Protein AF-A0A1I9GBI4-F1 (afdb_monomer_lite)

InterPro domains:
  IPR000242 Tyrosine-specific protein phosphatase, PTPase domain [PF00102] (25-73)
  IPR000242 Tyrosine-specific protein phosphatase, PTPase domain [PS50055] (1-73)
  IPR029021 Protein-tyrosine phosphatase-like [G3DSA:3.90.190.10] (1-73)
  IPR029021 Protein-tyrosine phosphatase-like [SSF52799] (2-73)
  IPR052782 Oocyte-to-zygote transition regulator [PTHR46163] (2-73)

pLDDT: mean 93.94, std 4.72, range [77.25, 98.44]

Structure (mmCIF, N/CA/C/O backbone):
data_AF-A0A1I9GBI4-F1
#
_entry.id   AF-A0A1I9GBI4-F1
#
loop_
_atom_site.group_PDB
_atom_site.id
_atom_site.type_symbol
_atom_site.label_atom_id
_atom_site.label_alt_id
_atom_site.label_comp_id
_atom_site.label_asym_id
_atom_site.label_entity_id
_atom_site.label_seq_id
_atom_site.pdbx_PDB_ins_code
_atom_site.Cartn_x
_atom_site.Cartn_y
_atom_site.Cartn_z
_atom_site.occupancy
_atom_site.B_iso_or_equiv
_atom_site.auth_seq_id
_atom_site.auth_comp_id
_atom_site.auth_asym_id
_atom_site.auth_atom_id
_atom_site.pdbx_PDB_model_num
ATOM 1 N N . MET A 1 1 ? 11.021 -5.334 -23.819 1.00 77.25 1 MET A N 1
ATOM 2 C CA . MET A 1 1 ? 10.777 -6.565 -23.023 1.00 77.25 1 MET A CA 1
ATOM 3 C C . MET A 1 1 ? 11.911 -6.925 -22.064 1.00 77.25 1 MET A C 1
ATOM 5 O O . MET A 1 1 ? 11.596 -7.520 -21.045 1.00 77.25 1 MET A O 1
ATOM 9 N N . LYS A 1 2 ? 13.187 -6.617 -22.364 1.00 94.44 2 LYS A N 1
ATOM 10 C CA . LYS A 1 2 ? 14.325 -6.935 -21.480 1.00 94.44 2 LYS A CA 1
ATOM 11 C C . LYS A 1 2 ? 14.199 -6.277 -20.093 1.00 94.44 2 LYS A C 1
ATOM 13 O O . LYS A 1 2 ? 14.124 -6.994 -19.108 1.00 94.44 2 LYS A O 1
ATOM 18 N N . GLU A 1 3 ? 14.022 -4.958 -20.054 1.00 95.88 3 GLU A N 1
ATOM 19 C CA . GLU A 1 3 ? 13.892 -4.177 -18.809 1.00 95.88 3 GLU A CA 1
ATOM 20 C C . GLU A 1 3 ? 12.765 -4.676 -17.886 1.00 95.88 3 GLU A C 1
ATOM 22 O O . GLU A 1 3 ? 12.977 -4.910 -16.703 1.00 95.88 3 GLU A O 1
ATOM 27 N N . PHE A 1 4 ? 11.571 -4.936 -18.433 1.00 95.00 4 PHE A N 1
ATOM 28 C CA . PHE A 1 4 ? 10.451 -5.482 -17.654 1.00 95.00 4 PHE A CA 1
ATOM 29 C C . PHE A 1 4 ? 10.790 -6.818 -16.969 1.00 95.00 4 PHE A C 1
ATOM 31 O O . PHE A 1 4 ? 10.374 -7.054 -15.836 1.00 95.00 4 PHE A O 1
ATOM 38 N N . LYS A 1 5 ? 11.531 -7.705 -17.651 1.00 95.31 5 LYS A N 1
ATOM 39 C CA . LYS A 1 5 ? 11.931 -9.001 -17.082 1.00 95.31 5 LYS A CA 1
ATOM 40 C C . LYS A 1 5 ? 12.931 -8.820 -15.944 1.00 95.31 5 LYS A C 1
ATOM 42 O O . LYS A 1 5 ? 12.742 -9.425 -14.898 1.00 95.31 5 LYS A O 1
ATOM 47 N N . GLU A 1 6 ? 13.916 -7.945 -16.126 1.00 96.19 6 GLU A N 1
ATOM 48 C CA . GLU A 1 6 ? 14.926 -7.639 -15.106 1.00 96.19 6 GLU A CA 1
ATOM 49 C C . GLU A 1 6 ? 14.280 -7.083 -13.830 1.00 96.19 6 GLU A C 1
ATOM 51 O O . GLU A 1 6 ? 14.533 -7.595 -12.742 1.00 96.19 6 GLU A O 1
ATOM 56 N N . ILE A 1 7 ? 13.363 -6.114 -13.962 1.00 94.12 7 ILE A N 1
ATOM 57 C CA . ILE A 1 7 ? 12.630 -5.548 -12.816 1.00 94.12 7 ILE A CA 1
ATOM 58 C C . ILE A 1 7 ? 11.823 -6.633 -12.099 1.00 94.12 7 ILE A C 1
ATOM 60 O O . ILE A 1 7 ? 11.804 -6.689 -10.869 1.00 94.12 7 ILE A O 1
ATOM 64 N N . ARG A 1 8 ? 11.149 -7.506 -12.856 1.00 92.62 8 ARG A N 1
ATOM 65 C CA . ARG A 1 8 ? 10.364 -8.605 -12.287 1.00 92.62 8 ARG A CA 1
ATOM 66 C C . ARG A 1 8 ? 11.240 -9.582 -11.500 1.00 92.62 8 ARG A C 1
ATOM 68 O O . ARG A 1 8 ? 10.805 -10.041 -10.451 1.00 92.62 8 ARG A O 1
ATOM 75 N N . GLU A 1 9 ? 12.428 -9.904 -12.003 1.00 93.81 9 GLU A N 1
ATOM 76 C CA . GLU A 1 9 ? 13.377 -10.821 -11.360 1.00 93.81 9 GLU A CA 1
ATOM 77 C C . GLU A 1 9 ? 14.013 -10.221 -10.100 1.00 93.81 9 GLU A C 1
ATOM 79 O O . GLU A 1 9 ? 14.240 -10.944 -9.133 1.00 93.81 9 GLU A O 1
ATOM 84 N N . SER A 1 10 ? 14.260 -8.908 -10.079 1.00 93.94 10 SER A N 1
ATOM 85 C CA . SER A 1 10 ? 14.800 -8.215 -8.902 1.00 93.94 10 SER A CA 1
ATOM 86 C C . SER A 1 10 ? 13.747 -7.862 -7.846 1.00 93.94 10 SER A C 1
ATOM 88 O O . SER A 1 10 ? 14.101 -7.483 -6.731 1.00 93.94 10 SER A O 1
ATOM 90 N N . SER A 1 11 ? 12.460 -7.916 -8.196 1.00 91.69 11 SER A N 1
ATOM 91 C CA . SER A 1 11 ? 11.356 -7.575 -7.294 1.00 91.69 11 SER A CA 1
ATOM 92 C C . SER A 1 11 ? 11.052 -8.708 -6.317 1.00 91.69 11 SER A C 1
ATOM 94 O O . SER A 1 11 ? 11.165 -9.887 -6.650 1.00 91.69 11 SER A O 1
ATOM 96 N N . ILE A 1 12 ? 10.582 -8.352 -5.121 1.00 90.94 12 ILE A N 1
ATOM 97 C CA . ILE A 1 12 ? 10.122 -9.336 -4.137 1.00 90.94 12 ILE A CA 1
ATOM 98 C C . ILE A 1 12 ? 8.878 -10.049 -4.699 1.00 90.94 12 ILE A C 1
ATOM 100 O O . ILE A 1 12 ? 7.903 -9.380 -5.057 1.00 90.94 12 ILE A O 1
ATOM 104 N N . PRO A 1 13 ? 8.872 -11.393 -4.784 1.00 90.75 13 PRO A N 1
ATOM 105 C CA . PRO A 1 13 ? 7.710 -12.135 -5.248 1.00 90.75 13 PRO A CA 1
ATOM 106 C C . PRO A 1 13 ? 6.483 -11.878 -4.358 1.00 90.75 13 PRO A C 1
ATOM 108 O O . PRO A 1 13 ? 6.609 -11.931 -3.132 1.00 90.75 13 PRO A O 1
ATOM 111 N N . PRO A 1 14 ? 5.270 -11.720 -4.926 1.00 85.88 14 PRO A N 1
ATOM 112 C CA . PRO A 1 14 ? 4.056 -11.496 -4.135 1.00 85.88 14 PRO A CA 1
ATOM 113 C C . PRO A 1 14 ? 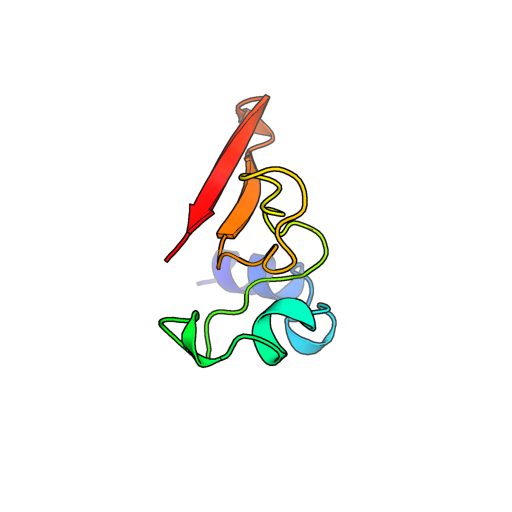3.781 -12.575 -3.080 1.00 85.88 14 PRO A C 1
AT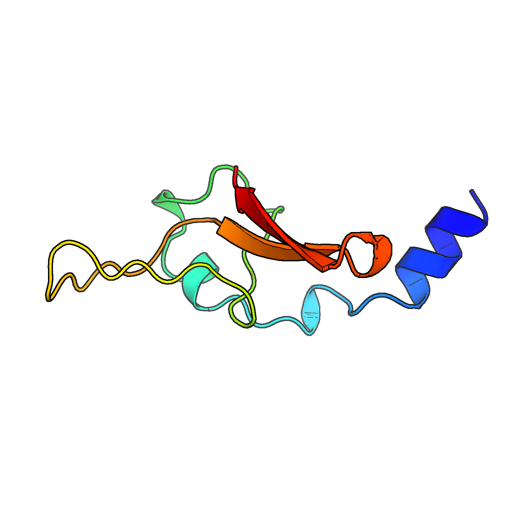OM 115 O O . PRO A 1 14 ? 3.180 -12.291 -2.052 1.00 85.88 14 PRO A O 1
ATOM 118 N N . SER A 1 15 ? 4.242 -13.810 -3.307 1.00 88.06 15 SER A N 1
ATOM 119 C CA . SER A 1 15 ? 4.102 -14.926 -2.364 1.00 88.06 15 SER A CA 1
ATOM 120 C C . SER A 1 15 ? 4.904 -14.759 -1.071 1.00 88.06 15 SER A C 1
ATOM 122 O O . SER A 1 15 ? 4.632 -15.463 -0.106 1.00 88.06 15 SER A O 1
ATOM 124 N N . GLN A 1 16 ? 5.910 -13.881 -1.059 1.00 92.44 16 GLN A N 1
ATOM 125 C CA . GLN A 1 16 ? 6.730 -13.589 0.120 1.00 92.44 16 GLN A CA 1
ATOM 126 C C . GLN A 1 16 ? 6.218 -12.373 0.902 1.00 92.44 16 GLN A C 1
ATOM 128 O O . GLN A 1 16 ? 6.682 -12.122 2.012 1.00 92.44 16 GLN A O 1
ATOM 133 N N . LEU A 1 17 ? 5.265 -11.624 0.344 1.00 94.31 17 LEU A N 1
ATOM 134 C CA . LEU A 1 17 ? 4.715 -10.431 0.971 1.00 94.31 17 LEU A CA 1
ATOM 135 C C . LEU A 1 17 ? 3.558 -10.806 1.897 1.00 94.31 17 LEU A C 1
ATOM 137 O O . LEU A 1 17 ? 2.678 -11.600 1.554 1.00 94.31 17 LEU A O 1
ATOM 141 N N . VAL A 1 18 ? 3.544 -10.203 3.083 1.00 97.19 18 VAL A N 1
ATOM 142 C CA . VAL A 1 18 ? 2.462 -10.386 4.052 1.00 97.19 18 VAL A CA 1
ATOM 143 C C . VAL A 1 18 ? 1.279 -9.502 3.647 1.00 97.19 18 VAL A C 1
ATOM 145 O O . VAL A 1 18 ? 1.455 -8.320 3.362 1.00 97.19 18 VAL A O 1
ATOM 148 N N . LYS A 1 19 ? 0.070 -10.073 3.616 1.00 96.44 19 LYS A N 1
ATOM 149 C CA . LYS A 1 19 ? -1.179 -9.391 3.220 1.00 96.44 19 LYS A CA 1
ATOM 150 C C . LYS A 1 19 ? -2.350 -9.730 4.153 1.00 96.44 19 LYS A C 1
ATOM 152 O O . LYS A 1 19 ? -3.497 -9.871 3.736 1.00 96.44 19 LYS A O 1
ATOM 157 N N . THR A 1 20 ? -2.063 -9.907 5.439 1.00 97.38 20 THR A 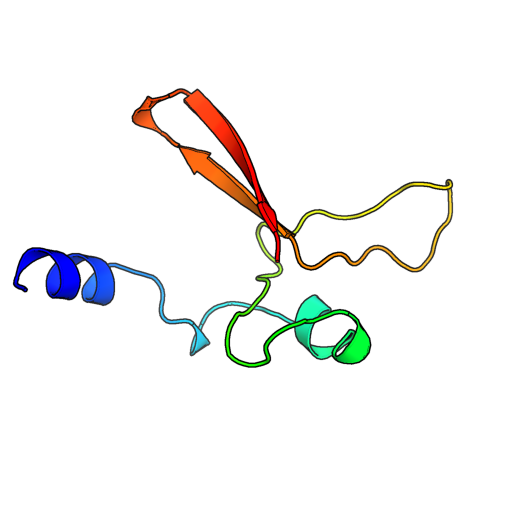N 1
ATOM 158 C CA . THR A 1 20 ? -3.037 -10.363 6.440 1.00 97.38 20 THR A CA 1
ATOM 159 C C . THR A 1 20 ? -4.222 -9.409 6.544 1.00 97.38 20 THR A C 1
ATOM 161 O O . THR A 1 20 ? -5.358 -9.854 6.699 1.00 97.38 20 THR A O 1
ATOM 164 N N . ALA A 1 21 ? -3.981 -8.095 6.472 1.00 97.12 21 ALA A N 1
ATOM 165 C CA . ALA A 1 21 ? -5.051 -7.109 6.560 1.00 97.12 21 ALA A CA 1
ATOM 166 C C . ALA A 1 21 ? -5.950 -7.136 5.312 1.00 97.12 21 ALA A C 1
ATOM 168 O O . ALA A 1 21 ? -7.172 -7.058 5.444 1.00 97.12 21 ALA A O 1
ATOM 169 N N . PHE A 1 22 ? -5.361 -7.325 4.127 1.00 97.69 22 PHE A N 1
ATOM 170 C CA . PHE A 1 22 ? -6.091 -7.523 2.872 1.00 97.69 22 PHE A CA 1
ATOM 171 C C . PHE A 1 22 ? -6.970 -8.778 2.921 1.00 97.69 22 PHE A C 1
ATOM 173 O O . PHE A 1 22 ? -8.165 -8.692 2.641 1.00 97.69 22 PHE A O 1
ATOM 180 N N . ASP A 1 23 ? -6.414 -9.914 3.357 1.00 97.12 23 ASP A N 1
ATOM 181 C CA . ASP A 1 23 ? -7.133 -11.193 3.444 1.00 97.12 23 ASP A CA 1
ATOM 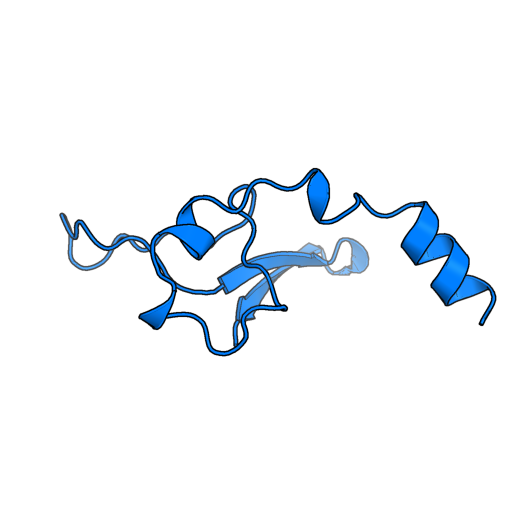182 C C . ASP A 1 23 ? -8.298 -11.142 4.460 1.00 97.12 23 ASP A C 1
ATOM 184 O O . ASP A 1 23 ? -9.314 -11.812 4.277 1.00 97.12 23 ASP A O 1
ATOM 188 N N . LYS A 1 24 ? -8.186 -10.318 5.513 1.00 97.56 24 LYS A N 1
ATOM 189 C CA . LYS A 1 24 ? -9.242 -10.099 6.522 1.00 97.56 24 LYS A CA 1
ATOM 190 C C . LYS A 1 24 ? -10.364 -9.156 6.074 1.00 97.56 24 LYS A C 1
ATOM 192 O O . LYS A 1 24 ? -11.408 -9.145 6.719 1.00 97.56 24 LYS A O 1
ATOM 197 N N . ASN A 1 25 ? -10.159 -8.364 5.020 1.00 97.25 25 ASN A N 1
ATOM 198 C CA . ASN A 1 25 ? -11.108 -7.344 4.555 1.00 97.25 25 ASN A CA 1
ATOM 199 C C . ASN A 1 25 ? -11.481 -7.525 3.064 1.00 97.25 25 ASN A C 1
ATOM 201 O O . ASN A 1 25 ? -11.351 -6.578 2.283 1.00 97.25 25 ASN A O 1
ATOM 205 N N . PRO A 1 26 ? -11.928 -8.720 2.626 1.00 97.00 26 PRO A N 1
ATOM 206 C CA . PRO A 1 26 ? -12.165 -9.013 1.209 1.00 97.00 26 PRO A CA 1
ATOM 207 C C . PRO A 1 26 ? -13.265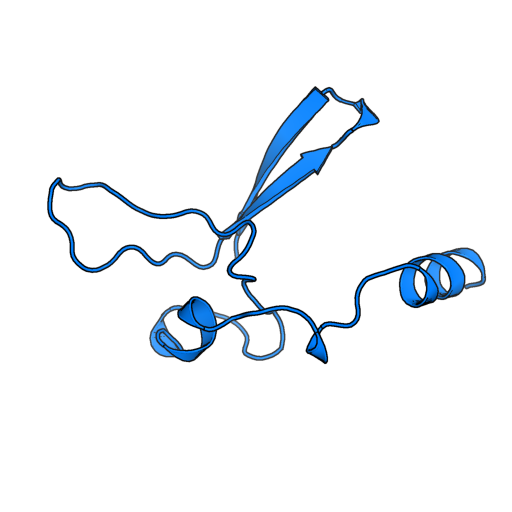 -8.150 0.574 1.00 97.00 26 PRO A C 1
ATOM 209 O O . PRO A 1 26 ? -13.249 -7.933 -0.633 1.00 97.00 26 PRO A O 1
ATOM 212 N N . ASP A 1 27 ? -14.207 -7.654 1.374 1.00 97.62 27 ASP A N 1
ATOM 213 C CA . ASP A 1 27 ? -15.304 -6.762 0.989 1.00 97.62 27 ASP A CA 1
ATOM 214 C C . ASP A 1 27 ? -14.844 -5.328 0.679 1.00 97.62 27 ASP A C 1
ATOM 216 O O . ASP A 1 27 ? -15.535 -4.597 -0.029 1.00 97.62 27 ASP A O 1
ATOM 220 N N . LYS A 1 28 ? -13.664 -4.929 1.167 1.00 97.44 28 LYS A N 1
ATOM 221 C CA . LYS A 1 28 ? -13.090 -3.588 0.959 1.00 97.44 28 LYS A CA 1
ATOM 222 C C . LYS A 1 28 ? -12.087 -3.539 -0.197 1.00 97.44 28 LYS A C 1
ATOM 224 O O . LYS A 1 28 ? -11.537 -2.475 -0.488 1.00 97.44 28 LYS A O 1
ATOM 229 N N . ASN A 1 29 ? -11.887 -4.663 -0.884 1.00 97.88 29 ASN A N 1
ATOM 230 C CA . ASN A 1 29 ? -10.931 -4.814 -1.976 1.00 97.88 29 ASN A CA 1
ATOM 231 C C . ASN A 1 29 ? -11.666 -4.853 -3.317 1.00 97.88 29 ASN A C 1
ATOM 233 O O . ASN A 1 29 ? -12.534 -5.698 -3.526 1.00 97.88 29 ASN A O 1
ATOM 237 N N . ARG A 1 30 ? -11.295 -3.971 -4.254 1.00 98.06 30 ARG A N 1
ATOM 238 C CA . ARG A 1 30 ? -11.911 -3.938 -5.593 1.00 98.06 30 ARG A CA 1
ATOM 239 C C . ARG A 1 30 ? -11.533 -5.165 -6.429 1.00 98.06 30 ARG A C 1
ATOM 241 O O . ARG A 1 30 ? -12.378 -5.706 -7.137 1.00 98.06 30 ARG A O 1
ATOM 248 N N . TYR A 1 31 ? -10.279 -5.607 -6.336 1.00 97.31 31 TYR A N 1
ATOM 249 C CA . TYR A 1 31 ? -9.738 -6.726 -7.108 1.00 97.31 31 TYR A CA 1
ATOM 250 C C . TYR A 1 31 ? -8.961 -7.690 -6.209 1.00 97.31 31 TYR A C 1
ATOM 252 O O . TYR A 1 31 ? -8.232 -7.268 -5.313 1.00 97.31 31 TYR A O 1
ATOM 260 N N . ARG A 1 32 ? -9.119 -8.998 -6.444 1.00 92.94 32 ARG A N 1
ATOM 261 C CA . ARG A 1 32 ? -8.486 -10.050 -5.626 1.00 92.94 32 ARG A CA 1
ATOM 262 C C . ARG A 1 32 ? -7.021 -10.284 -5.974 1.00 92.94 32 ARG A C 1
ATOM 264 O O . ARG A 1 32 ? -6.291 -10.803 -5.143 1.00 92.94 32 ARG A O 1
ATOM 271 N N . ASP A 1 33 ? -6.620 -9.945 -7.189 1.00 93.25 33 ASP A N 1
ATOM 272 C CA . ASP A 1 33 ? -5.274 -10.111 -7.738 1.00 93.25 33 ASP A CA 1
ATOM 273 C C . ASP A 1 33 ? -4.380 -8.876 -7.536 1.00 93.25 33 ASP A C 1
ATOM 275 O O . ASP A 1 33 ? -3.184 -8.933 -7.815 1.00 93.25 33 ASP A O 1
ATOM 279 N N . VAL A 1 34 ? -4.928 -7.786 -6.987 1.00 95.19 34 VAL A N 1
ATOM 280 C CA . VAL A 1 34 ? -4.176 -6.589 -6.590 1.00 95.19 34 VAL A CA 1
ATOM 281 C C . VAL A 1 34 ? -4.081 -6.547 -5.068 1.00 95.19 34 VAL A C 1
ATOM 283 O O . VAL A 1 34 ? -5.012 -6.127 -4.382 1.00 95.19 34 VAL A O 1
ATOM 286 N N . PHE A 1 35 ? -2.957 -7.011 -4.525 1.00 95.25 35 PHE A N 1
ATOM 287 C CA . PHE A 1 35 ? -2.761 -7.113 -3.079 1.00 95.25 35 PHE A CA 1
ATOM 288 C C . PHE A 1 35 ? -2.426 -5.764 -2.434 1.00 95.25 35 PHE A C 1
ATOM 290 O O . PHE A 1 35 ? -1.639 -4.988 -2.971 1.00 95.25 35 PHE A O 1
ATOM 297 N N . CYS A 1 36 ? -2.971 -5.535 -1.238 1.00 97.44 36 CYS A N 1
ATOM 298 C CA . CYS A 1 36 ? -2.489 -4.518 -0.303 1.00 97.44 36 CYS A CA 1
ATOM 299 C C . CYS A 1 36 ? -1.546 -5.199 0.696 1.00 97.44 36 CYS A C 1
ATOM 301 O O . CYS A 1 36 ? -1.965 -6.115 1.410 1.00 97.44 36 CYS A O 1
ATOM 303 N N . VAL A 1 37 ? -0.275 -4.798 0.710 1.00 97.25 37 VAL A N 1
ATOM 304 C CA . VAL A 1 37 ? 0.752 -5.438 1.550 1.00 97.25 37 VAL A CA 1
ATOM 305 C C . VAL A 1 37 ? 0.826 -4.787 2.924 1.00 97.25 37 VAL A C 1
ATOM 307 O O . VAL A 1 37 ? 0.747 -3.566 3.042 1.00 97.25 37 VAL A O 1
ATOM 310 N N . ASP A 1 38 ? 0.997 -5.596 3.965 1.00 97.31 38 ASP A N 1
ATOM 311 C CA . ASP A 1 38 ? 0.927 -5.137 5.354 1.00 97.31 38 ASP A CA 1
ATOM 312 C C . ASP A 1 38 ? 2.077 -4.184 5.715 1.00 97.31 38 ASP A C 1
ATOM 314 O O . ASP A 1 38 ? 1.871 -3.265 6.504 1.00 97.31 38 ASP A O 1
ATOM 318 N N . GLU A 1 39 ? 3.264 -4.376 5.127 1.00 96.81 39 GLU A N 1
ATOM 319 C CA . GLU A 1 39 ? 4.482 -3.614 5.449 1.00 96.81 39 GLU A CA 1
ATOM 320 C C . GLU A 1 39 ? 4.322 -2.106 5.219 1.00 96.81 39 GLU A C 1
ATOM 322 O O . GLU A 1 39 ? 4.778 -1.298 6.025 1.00 96.81 39 GLU A O 1
ATOM 327 N N . THR A 1 40 ? 3.647 -1.720 4.135 1.00 97.19 40 THR A N 1
ATOM 328 C CA . THR A 1 40 ? 3.515 -0.313 3.730 1.00 97.19 40 THR A CA 1
ATOM 329 C C . THR A 1 40 ? 2.071 0.168 3.704 1.00 97.19 40 THR A C 1
ATOM 331 O O . THR A 1 40 ? 1.803 1.245 3.169 1.00 97.19 40 THR A O 1
ATOM 334 N N . ARG A 1 41 ? 1.112 -0.601 4.237 1.00 97.88 41 ARG A N 1
ATOM 335 C CA . ARG A 1 41 ? -0.303 -0.206 4.193 1.00 97.88 41 ARG A CA 1
ATOM 336 C C . ARG A 1 41 ? -0.541 1.104 4.938 1.00 97.88 41 ARG A C 1
ATOM 338 O O . ARG A 1 41 ? 0.087 1.397 5.958 1.00 97.88 41 ARG A O 1
ATOM 345 N N . VAL A 1 42 ? -1.517 1.867 4.472 1.00 98.00 42 VAL A N 1
ATOM 346 C CA . VAL A 1 42 ? -2.044 3.004 5.225 1.00 98.00 42 VAL A CA 1
ATOM 347 C C . VAL A 1 42 ? -2.935 2.467 6.349 1.00 98.00 42 VAL A C 1
ATOM 349 O O . VAL A 1 42 ? -3.892 1.737 6.100 1.00 98.00 42 VAL A O 1
ATOM 352 N N . VAL A 1 43 ? -2.615 2.822 7.594 1.00 96.62 43 VAL A N 1
ATOM 353 C CA . VAL A 1 43 ? -3.382 2.427 8.785 1.00 96.62 43 VAL A CA 1
ATOM 354 C C . VAL A 1 43 ? -4.302 3.577 9.184 1.00 96.62 43 VAL A C 1
ATOM 356 O O . VAL A 1 43 ? -3.825 4.660 9.527 1.00 96.62 43 VAL A O 1
ATOM 359 N N . LEU A 1 44 ? -5.617 3.359 9.135 1.00 95.62 44 LEU A N 1
ATOM 360 C CA . LEU A 1 44 ? -6.591 4.369 9.551 1.00 95.62 44 LEU A CA 1
ATOM 361 C C . LEU A 1 44 ? -6.646 4.474 11.078 1.00 95.62 44 LEU A C 1
ATOM 363 O O . LEU A 1 44 ? -6.654 3.469 11.783 1.00 95.62 44 LEU A O 1
ATOM 367 N N . ASN A 1 45 ? -6.730 5.701 11.590 1.00 92.56 45 ASN A N 1
ATOM 368 C CA . ASN A 1 45 ? -6.808 5.986 13.028 1.00 92.56 45 ASN A CA 1
ATOM 369 C C . ASN A 1 45 ? -7.919 6.986 13.405 1.00 92.56 45 ASN A C 1
ATOM 371 O O . ASN A 1 45 ? -8.027 7.375 14.570 1.00 92.56 45 ASN A O 1
ATOM 375 N N . TYR A 1 46 ? -8.741 7.397 12.433 1.00 88.62 46 TYR A N 1
ATOM 376 C CA . TYR A 1 46 ? -9.852 8.326 12.617 1.00 88.62 46 TYR A CA 1
ATOM 377 C C . TYR A 1 46 ? -11.192 7.631 12.318 1.00 88.62 46 TYR A C 1
ATOM 379 O O . TYR A 1 46 ? -11.289 6.940 11.302 1.00 88.62 46 TYR A O 1
ATOM 387 N N . PRO A 1 47 ? -12.240 7.833 13.135 1.00 90.12 47 PRO A N 1
ATOM 388 C CA . PRO A 1 47 ? -12.247 8.557 14.409 1.00 90.12 47 PRO A CA 1
ATOM 389 C C . PRO A 1 47 ? -11.422 7.829 15.483 1.00 90.12 47 PRO A C 1
ATOM 391 O O . PRO A 1 47 ? -11.113 6.643 15.350 1.00 90.12 47 PRO A O 1
ATOM 394 N N . SER A 1 48 ? -11.050 8.540 16.552 1.00 82.88 48 SER A N 1
ATOM 395 C CA . SER A 1 48 ? -10.265 7.943 17.636 1.00 82.88 48 SER A CA 1
ATOM 396 C C . SER A 1 48 ? -10.980 6.706 18.203 1.00 82.88 48 SER A C 1
ATOM 398 O O . SER A 1 48 ? -12.185 6.729 18.443 1.00 82.88 48 SER A O 1
ATOM 400 N N . LYS A 1 49 ? -10.223 5.616 18.409 1.00 79.06 49 LYS A N 1
ATOM 401 C CA . LYS A 1 49 ? -10.706 4.289 18.854 1.00 79.06 49 LYS A CA 1
ATOM 402 C C . LYS A 1 49 ? -11.517 3.479 17.826 1.00 79.06 49 LYS A C 1
ATOM 404 O O . LYS A 1 49 ? -12.187 2.525 18.220 1.00 79.06 49 LYS A O 1
ATOM 409 N N . THR A 1 50 ? -11.447 3.795 16.530 1.00 83.38 50 THR A N 1
ATOM 410 C CA . THR A 1 50 ? -11.956 2.870 15.501 1.00 83.38 50 THR A CA 1
ATOM 411 C C . THR A 1 50 ? -11.213 1.531 15.559 1.00 83.38 50 THR A C 1
ATOM 413 O O . THR A 1 50 ? -9.990 1.491 15.678 1.00 83.38 50 THR A O 1
ATOM 416 N N . THR A 1 51 ? -11.953 0.425 15.476 1.00 87.38 51 THR A N 1
ATOM 417 C CA . THR A 1 51 ? -11.383 -0.925 15.326 1.00 87.38 51 THR A CA 1
ATOM 418 C C . THR A 1 51 ? -11.127 -1.278 13.864 1.00 87.38 51 THR A C 1
ATOM 420 O O . THR A 1 51 ? -10.447 -2.259 13.578 1.00 87.38 51 THR A O 1
ATOM 423 N N . ASN A 1 52 ? -11.698 -0.503 12.938 1.00 90.69 52 ASN A N 1
ATOM 424 C CA . ASN A 1 52 ? -11.491 -0.663 11.511 1.00 90.69 52 ASN A CA 1
ATOM 425 C C . ASN A 1 52 ? -10.358 0.262 11.068 1.00 90.69 52 ASN A C 1
ATOM 427 O O . ASN A 1 52 ? -10.571 1.459 10.872 1.00 90.69 52 ASN A O 1
ATOM 431 N N . ASP A 1 53 ? -9.170 -0.314 10.929 1.00 95.81 53 ASP A N 1
ATOM 432 C CA . ASP A 1 53 ? -7.935 0.378 10.566 1.00 95.81 53 ASP A CA 1
ATOM 433 C C . ASP A 1 53 ? -7.546 0.169 9.090 1.00 95.81 53 ASP A C 1
ATOM 435 O O . ASP A 1 53 ? -6.457 0.572 8.671 1.00 95.81 53 ASP A O 1
ATOM 439 N N . TYR A 1 54 ? -8.412 -0.483 8.305 1.00 97.50 54 TYR A N 1
ATOM 440 C CA . TYR A 1 54 ? -8.093 -0.947 6.960 1.00 97.50 54 TYR A CA 1
ATOM 441 C C . TYR A 1 54 ? -8.686 -0.064 5.861 1.00 97.50 54 TYR A C 1
ATOM 443 O O . TYR A 1 54 ? -9.897 0.165 5.798 1.00 97.50 54 TYR A O 1
ATOM 451 N N . ILE A 1 55 ? -7.816 0.323 4.934 1.00 98.12 55 ILE A N 1
ATOM 452 C CA . ILE A 1 55 ? -8.133 0.809 3.594 1.00 98.12 55 ILE A CA 1
ATOM 453 C C . ILE A 1 55 ? -7.180 0.120 2.608 1.00 98.12 55 ILE A C 1
ATOM 455 O O . ILE A 1 55 ? -6.025 -0.147 2.951 1.00 98.12 55 ILE A O 1
ATOM 459 N N . HIS A 1 56 ? -7.640 -0.185 1.390 1.00 98.31 56 HIS A N 1
ATOM 460 C C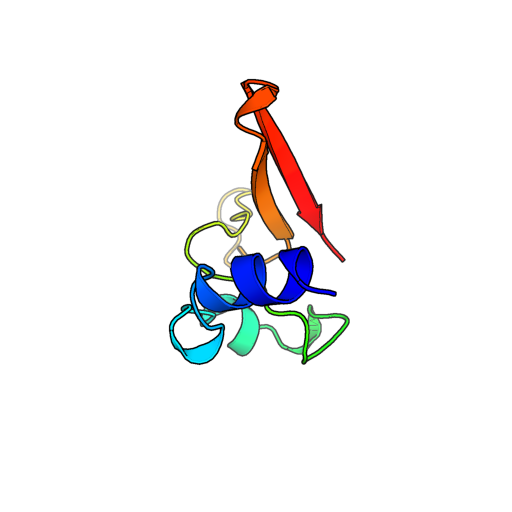A . HIS A 1 56 ? -6.772 -0.717 0.332 1.00 98.31 56 HIS A CA 1
ATOM 461 C C . HIS A 1 56 ? -5.899 0.411 -0.232 1.00 98.31 56 HIS A C 1
ATOM 463 O O . HIS A 1 56 ? -6.231 1.066 -1.224 1.00 98.31 56 HIS A O 1
ATOM 469 N N . ALA A 1 57 ? -4.829 0.718 0.495 1.00 98.44 57 ALA A N 1
ATOM 470 C CA . ALA A 1 57 ? -3.873 1.741 0.130 1.00 98.44 57 ALA A CA 1
ATOM 471 C C . ALA A 1 57 ? -2.491 1.441 0.719 1.00 98.44 57 ALA A C 1
ATOM 473 O O . ALA A 1 57 ? -2.380 1.025 1.874 1.00 98.44 57 ALA A O 1
ATOM 474 N N . ASN A 1 58 ? -1.442 1.724 -0.050 1.00 98.19 58 ASN A N 1
ATOM 475 C CA . ASN A 1 58 ? -0.047 1.571 0.355 1.00 98.19 58 ASN A CA 1
ATOM 476 C C . ASN A 1 58 ? 0.722 2.885 0.181 1.00 98.19 58 ASN A C 1
ATOM 478 O O . ASN A 1 58 ? 0.487 3.644 -0.763 1.00 98.19 58 ASN A O 1
ATOM 482 N N . TRP A 1 59 ? 1.668 3.133 1.083 1.00 97.88 59 TRP A N 1
ATOM 483 C CA . TRP A 1 59 ? 2.679 4.169 0.930 1.00 97.88 59 TRP A CA 1
ATOM 484 C C . TRP A 1 59 ? 3.717 3.738 -0.106 1.00 97.88 59 TRP A C 1
ATOM 486 O O . TRP A 1 59 ? 4.263 2.638 -0.022 1.00 97.88 59 TRP A O 1
ATOM 496 N N . VAL A 1 60 ? 4.009 4.620 -1.060 1.00 96.00 60 VAL A N 1
ATOM 497 C CA . VAL A 1 60 ? 5.017 4.400 -2.102 1.00 96.00 60 VAL A CA 1
ATOM 498 C C . VAL A 1 60 ? 6.020 5.545 -2.085 1.00 96.00 60 VAL A C 1
ATOM 500 O O . VAL A 1 60 ? 5.650 6.712 -2.227 1.00 96.00 60 VAL A O 1
ATOM 503 N N . ASP A 1 61 ? 7.293 5.197 -1.916 1.00 94.25 61 ASP A N 1
ATOM 504 C CA . ASP A 1 61 ? 8.406 6.141 -1.934 1.00 94.25 61 ASP A CA 1
ATOM 505 C C . ASP A 1 61 ? 8.973 6.287 -3.345 1.00 94.25 61 ASP A C 1
ATOM 507 O O . ASP A 1 61 ? 9.383 5.313 -3.976 1.00 94.25 61 ASP A O 1
ATOM 511 N N . VAL A 1 62 ? 9.051 7.526 -3.829 1.00 92.12 62 VAL A N 1
ATOM 512 C CA . VAL A 1 62 ? 9.725 7.852 -5.088 1.00 92.12 62 VAL A CA 1
ATOM 513 C C . VAL A 1 62 ? 11.077 8.464 -4.748 1.00 92.12 62 VAL A C 1
ATOM 515 O O . VAL A 1 62 ? 11.201 9.667 -4.504 1.00 92.12 62 VAL A O 1
ATOM 518 N N . VAL A 1 63 ? 12.104 7.609 -4.719 1.00 84.75 63 VAL A N 1
ATOM 519 C CA . VAL A 1 63 ? 13.474 7.949 -4.283 1.00 84.75 63 VAL A CA 1
ATOM 520 C C . VAL A 1 63 ? 14.028 9.174 -5.017 1.00 84.75 63 VAL A C 1
ATOM 522 O O . VAL A 1 63 ? 14.641 10.040 -4.395 1.00 84.75 63 VAL A O 1
ATOM 525 N N . SER A 1 64 ? 13.764 9.295 -6.320 1.00 89.50 64 SER A N 1
ATOM 526 C CA . SER A 1 64 ? 14.231 10.416 -7.146 1.00 89.50 64 SER A CA 1
ATOM 527 C C . SER A 1 64 ? 13.607 11.764 -6.772 1.00 89.50 64 SER A C 1
ATOM 529 O O . SER A 1 64 ? 14.228 12.800 -6.994 1.00 89.50 64 SER A O 1
ATOM 531 N N . MET A 1 65 ? 12.407 11.764 -6.188 1.00 86.19 65 MET A N 1
ATOM 532 C CA . MET A 1 65 ? 11.649 12.976 -5.864 1.00 86.19 65 MET A CA 1
ATOM 533 C C . MET A 1 65 ? 11.658 13.308 -4.367 1.00 86.19 65 MET A C 1
ATOM 535 O O . MET A 1 65 ? 11.142 14.354 -3.983 1.00 86.19 65 MET A O 1
ATOM 539 N N . LYS A 1 66 ? 12.235 12.445 -3.512 1.00 87.81 66 LYS A N 1
ATOM 540 C CA . LYS A 1 66 ? 12.151 12.541 -2.036 1.00 87.81 66 LYS A CA 1
ATOM 541 C C . LYS A 1 66 ? 10.712 12.756 -1.541 1.00 87.81 66 LYS A C 1
ATOM 543 O O . LYS A 1 66 ? 10.479 13.426 -0.537 1.00 87.81 66 LYS A O 1
ATOM 548 N N . GLN A 1 67 ? 9.752 12.204 -2.276 1.00 90.75 67 GLN A N 1
ATOM 549 C CA . GLN A 1 67 ? 8.325 12.334 -2.025 1.00 90.75 67 GLN A CA 1
ATOM 550 C C . GLN A 1 67 ? 7.713 10.956 -1.820 1.00 90.75 67 GLN A C 1
ATOM 552 O O . GLN A 1 67 ? 8.151 9.964 -2.408 1.00 90.75 67 GLN A O 1
ATOM 557 N N . ARG A 1 68 ? 6.678 10.932 -0.984 1.00 94.38 68 ARG A N 1
ATOM 558 C CA . ARG A 1 68 ? 5.898 9.747 -0.657 1.00 94.38 68 ARG A CA 1
ATOM 559 C C . ARG A 1 68 ? 4.462 9.962 -1.103 1.00 94.38 68 ARG A C 1
ATOM 561 O O . ARG A 1 68 ? 3.884 11.017 -0.846 1.00 94.38 68 ARG A O 1
ATOM 568 N N . PHE A 1 69 ? 3.892 8.946 -1.731 1.00 97.00 69 PHE A N 1
ATOM 569 C CA . PHE A 1 69 ? 2.531 8.959 -2.248 1.00 97.00 69 PHE A CA 1
ATOM 570 C C . PHE A 1 69 ? 1.693 7.872 -1.585 1.00 97.00 69 PHE A C 1
ATOM 572 O O . PHE A 1 69 ? 2.223 6.881 -1.084 1.00 97.00 69 PHE A O 1
ATOM 579 N N . ILE A 1 70 ? 0.377 8.066 -1.606 1.00 97.94 70 ILE A N 1
ATOM 580 C CA . ILE A 1 70 ? -0.591 7.010 -1.322 1.00 97.94 70 ILE A CA 1
ATOM 581 C C . ILE A 1 70 ? -1.065 6.471 -2.666 1.00 97.94 70 ILE A C 1
ATOM 583 O O . ILE A 1 70 ? -1.653 7.211 -3.455 1.00 97.94 70 ILE A O 1
ATOM 587 N N . CYS A 1 71 ? -0.834 5.187 -2.912 1.00 97.75 71 CYS A N 1
ATOM 588 C CA . CYS A 1 71 ? -1.447 4.470 -4.022 1.00 97.75 71 CYS A CA 1
ATOM 589 C C . CYS A 1 71 ? -2.661 3.698 -3.498 1.00 97.75 71 CYS A C 1
ATOM 591 O O . CYS A 1 71 ? -2.542 2.965 -2.518 1.00 97.75 71 CYS A O 1
ATOM 593 N N . THR A 1 72 ? -3.820 3.878 -4.134 1.00 98.12 72 THR A N 1
ATOM 594 C CA . THR A 1 72 ? -5.104 3.271 -3.745 1.00 98.12 72 THR A CA 1
ATOM 595 C C . THR A 1 72 ? -5.933 2.895 -4.985 1.00 98.12 72 THR A C 1
ATOM 597 O O . THR A 1 72 ? -5.558 3.257 -6.102 1.00 98.12 72 THR A O 1
ATOM 600 N N . GLN A 1 73 ? -7.000 2.117 -4.781 1.00 95.69 73 GLN A N 1
ATOM 601 C CA . GLN A 1 73 ? -7.844 1.453 -5.796 1.00 95.69 73 GLN A CA 1
ATOM 602 C C . GLN A 1 73 ? -8.999 2.294 -6.373 1.00 95.69 73 GLN A C 1
ATOM 604 O O . GLN A 1 73 ? -9.283 3.386 -5.838 1.00 95.69 73 GLN A O 1
#

Secondary structure (DSSP, 8-state):
-HHHHHHHHHSPPGGGS--HHHHH-GGG-S-SSSPPPGGGEEEP--STT-S--EEEEEEEEEGGGTEEEEEE-

Radius of gyration: 14.49 Å; chains: 1; bounding box: 30×28×42 Å

Sequence (73 aa):
MKEFKEIRESSIPPSQLVKTAFDKNPDKNRYRDVFCVDETRVVLNYPSKTTNDYIHANWVDVVSMKQRFICTQ

Organism: Brugia malayi (NCBI:txid6279)

Foldseek 3Di:
DVVVVVCVVPDDDPVPFAQPLCVVCVVQDPDPPDGQGPVFAQFDCPPPPDPPRDHSWGWDADPVVRDIDIDHD